Protein AF-A0A015K2T5-F1 (afdb_monomer)

Structure (mmCIF, N/CA/C/O backbone):
data_AF-A0A015K2T5-F1
#
_entry.id   AF-A0A015K2T5-F1
#
loop_
_atom_site.group_PDB
_atom_site.id
_atom_site.type_symbol
_atom_site.label_atom_id
_atom_site.label_alt_id
_atom_site.label_comp_id
_atom_site.label_asym_id
_atom_site.label_entity_id
_atom_site.label_seq_id
_atom_site.pdbx_PDB_ins_code
_atom_site.Cartn_x
_atom_site.Cartn_y
_atom_site.Cartn_z
_atom_site.occupancy
_atom_site.B_iso_or_equiv
_atom_site.auth_seq_id
_atom_site.auth_comp_id
_atom_site.auth_asym_id
_atom_site.auth_atom_id
_atom_site.pdbx_PDB_model_num
ATOM 1 N N . MET A 1 1 ? -10.989 12.339 -6.380 1.00 49.50 1 MET A N 1
ATOM 2 C CA . MET A 1 1 ? -10.550 10.927 -6.463 1.00 49.50 1 MET A CA 1
ATOM 3 C C . MET A 1 1 ? -11.646 10.130 -7.148 1.00 49.50 1 MET A C 1
ATOM 5 O O . MET A 1 1 ? -12.805 10.379 -6.852 1.00 49.50 1 MET A O 1
ATOM 9 N N . GLN A 1 2 ? -11.322 9.276 -8.120 1.00 52.53 2 GLN A N 1
ATOM 10 C CA . GLN A 1 2 ? -12.333 8.624 -8.964 1.00 52.53 2 GLN A CA 1
ATOM 11 C C . GLN A 1 2 ? -12.539 7.175 -8.498 1.00 52.53 2 GLN A C 1
ATOM 13 O O . GLN A 1 2 ? -11.666 6.332 -8.673 1.00 52.53 2 GLN A O 1
ATOM 18 N N . THR A 1 3 ? -13.672 6.909 -7.852 1.00 61.25 3 THR A N 1
ATOM 19 C CA . THR A 1 3 ? -13.958 5.730 -7.015 1.00 61.25 3 THR A CA 1
ATOM 20 C C . THR A 1 3 ? -14.665 4.600 -7.778 1.00 61.25 3 THR A C 1
ATOM 22 O O . THR A 1 3 ? -15.746 4.158 -7.400 1.00 61.25 3 THR A O 1
ATOM 25 N N . GLY A 1 4 ? -14.072 4.129 -8.880 1.00 79.31 4 GLY A N 1
ATOM 26 C CA . GLY A 1 4 ? -14.632 3.037 -9.689 1.00 79.31 4 GLY A CA 1
ATOM 27 C C . GLY A 1 4 ? -13.905 1.701 -9.476 1.00 79.31 4 GLY A C 1
ATOM 28 O O . GLY A 1 4 ? -12.675 1.704 -9.455 1.00 79.31 4 GLY A O 1
ATOM 29 N N . PRO A 1 5 ? -14.607 0.551 -9.399 1.00 77.56 5 PRO A N 1
ATOM 30 C CA . PRO A 1 5 ? -13.971 -0.767 -9.275 1.00 77.56 5 PRO A CA 1
ATOM 31 C C . PRO A 1 5 ? -13.027 -1.087 -10.444 1.00 77.56 5 PRO A C 1
ATOM 33 O O . PRO A 1 5 ? -12.021 -1.753 -10.243 1.00 77.56 5 PRO A O 1
ATOM 36 N N . LEU A 1 6 ? -13.293 -0.535 -11.635 1.00 83.12 6 LEU A N 1
ATOM 37 C CA . LEU A 1 6 ? -12.442 -0.677 -12.824 1.00 83.12 6 LEU A CA 1
ATOM 38 C C . LEU A 1 6 ? -11.083 0.031 -12.704 1.00 83.12 6 LEU A C 1
AT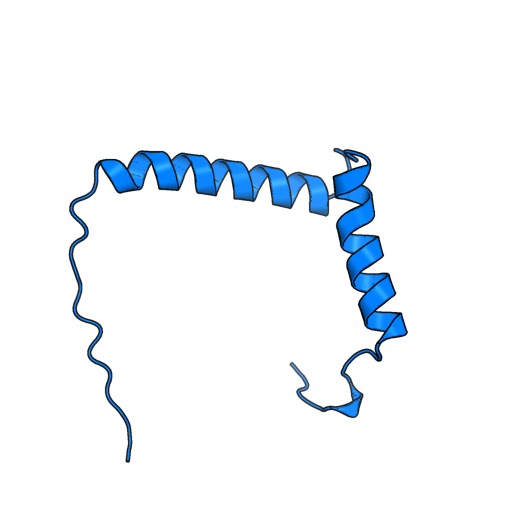OM 40 O O . LEU A 1 6 ? -10.194 -0.234 -13.501 1.00 83.12 6 LEU A O 1
ATOM 44 N N . LYS A 1 7 ? -10.925 0.956 -11.752 1.00 85.00 7 LYS A N 1
ATOM 45 C CA . LYS A 1 7 ? -9.659 1.663 -11.511 1.00 85.00 7 LYS A CA 1
ATOM 46 C C . LYS A 1 7 ? -8.831 1.032 -10.395 1.00 85.00 7 LYS A C 1
ATOM 48 O O . LYS A 1 7 ? -7.756 1.538 -10.091 1.00 85.00 7 LYS A O 1
ATOM 53 N N . ARG A 1 8 ? -9.341 -0.023 -9.749 1.00 88.12 8 ARG A N 1
ATOM 54 C CA . ARG A 1 8 ? -8.583 -0.759 -8.739 1.00 88.12 8 ARG A CA 1
ATOM 55 C C . ARG A 1 8 ? -7.519 -1.598 -9.457 1.00 88.12 8 ARG A C 1
ATOM 57 O O . ARG A 1 8 ? -7.879 -2.266 -10.426 1.00 8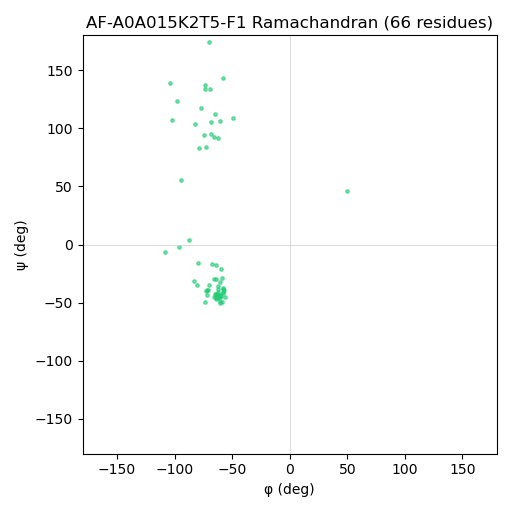8.12 8 ARG A O 1
ATOM 64 N N . PRO A 1 9 ? -6.261 -1.599 -8.986 1.00 92.56 9 PRO A N 1
ATOM 65 C CA . PRO A 1 9 ? -5.258 -2.504 -9.522 1.00 92.56 9 PRO A CA 1
ATOM 66 C C . PRO A 1 9 ? -5.722 -3.954 -9.373 1.00 92.56 9 PRO A C 1
ATOM 68 O O . PRO A 1 9 ? -6.362 -4.323 -8.379 1.00 92.56 9 PRO A O 1
ATOM 71 N N . ASN A 1 10 ? -5.405 -4.778 -10.364 1.00 93.75 10 ASN A N 1
ATOM 72 C CA . ASN A 1 10 ? -5.566 -6.219 -10.236 1.00 93.75 10 ASN A CA 1
ATOM 73 C C . ASN A 1 10 ? -4.529 -6.792 -9.248 1.00 93.75 10 ASN A C 1
ATOM 75 O O . ASN A 1 10 ? -3.649 -6.083 -8.763 1.00 93.75 10 ASN A O 1
ATOM 79 N N . ALA A 1 11 ? -4.633 -8.084 -8.935 1.00 95.81 11 ALA A N 1
ATOM 80 C CA . ALA A 1 11 ? -3.774 -8.713 -7.932 1.00 95.81 11 ALA A CA 1
ATOM 81 C C . ALA A 1 11 ? -2.272 -8.602 -8.253 1.00 95.81 11 ALA A C 1
ATOM 83 O O . ALA A 1 11 ? -1.481 -8.366 -7.344 1.00 95.81 11 ALA A O 1
ATOM 84 N N . ASN A 1 12 ? -1.887 -8.718 -9.526 1.00 97.06 12 ASN A N 1
ATOM 85 C CA . ASN A 1 12 ? -0.487 -8.630 -9.936 1.00 97.06 12 ASN A CA 1
ATOM 86 C C . ASN A 1 12 ? 0.027 -7.192 -9.836 1.00 97.06 12 ASN A C 1
ATOM 88 O O . ASN A 1 12 ? 1.110 -6.967 -9.314 1.00 97.06 12 ASN A O 1
ATOM 92 N N . GLU A 1 13 ? -0.770 -6.215 -10.277 1.00 96.62 13 GLU A N 1
ATOM 93 C CA . GLU A 1 13 ? -0.422 -4.794 -10.149 1.00 96.62 13 GLU A CA 1
ATOM 94 C C . GLU A 1 13 ? -0.289 -4.385 -8.680 1.00 96.62 13 GLU A C 1
ATOM 96 O O . GLU A 1 13 ? 0.650 -3.688 -8.310 1.00 96.62 13 GLU A O 1
ATOM 101 N N . LEU A 1 14 ? -1.204 -4.847 -7.823 1.00 96.75 14 LEU A N 1
ATOM 102 C CA . LEU A 1 14 ? -1.133 -4.597 -6.388 1.00 96.75 14 LEU A CA 1
ATOM 103 C C . LEU A 1 14 ? 0.109 -5.243 -5.768 1.00 96.75 14 LEU A C 1
ATOM 105 O O . LEU A 1 14 ? 0.763 -4.613 -4.942 1.00 96.75 14 LEU A O 1
ATOM 109 N N . PHE A 1 15 ? 0.434 -6.475 -6.163 1.00 97.38 15 PHE A N 1
ATOM 110 C CA . PHE A 1 15 ? 1.634 -7.163 -5.699 1.00 97.38 15 PHE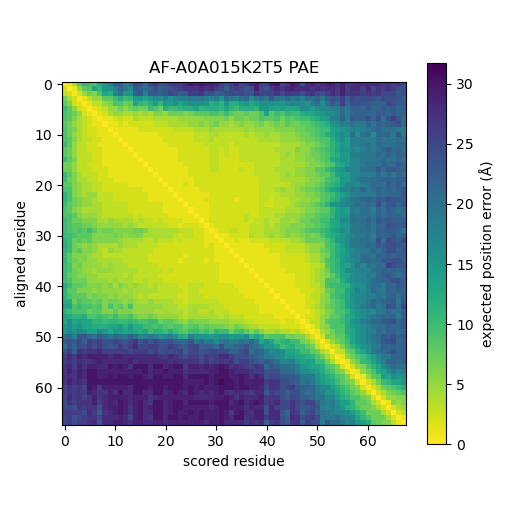 A CA 1
ATOM 111 C C . PHE A 1 15 ? 2.895 -6.368 -6.049 1.00 97.38 15 PHE A C 1
ATOM 113 O O . PHE A 1 15 ? 3.687 -6.088 -5.158 1.00 97.38 15 PHE A O 1
ATOM 120 N N . THR A 1 16 ? 3.034 -5.926 -7.302 1.00 97.75 16 THR A N 1
ATOM 121 C CA . THR A 1 16 ? 4.170 -5.099 -7.733 1.00 97.75 16 THR A CA 1
ATOM 122 C C . THR A 1 16 ? 4.252 -3.792 -6.950 1.00 97.75 16 THR A C 1
ATOM 124 O O . THR A 1 16 ? 5.319 -3.449 -6.465 1.00 97.75 16 THR A O 1
ATOM 127 N N . LEU A 1 17 ? 3.130 -3.093 -6.743 1.00 96.31 17 LEU A N 1
ATOM 128 C CA . LEU A 1 17 ? 3.124 -1.850 -5.963 1.00 96.31 17 LEU A CA 1
A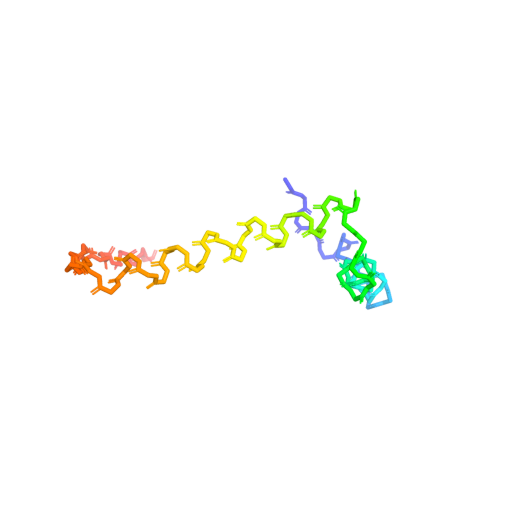TOM 129 C C . LEU A 1 17 ? 3.559 -2.057 -4.503 1.00 96.31 17 LEU A C 1
ATOM 131 O O . LEU A 1 17 ? 4.185 -1.174 -3.921 1.00 96.31 17 LEU A O 1
ATOM 135 N N . ILE A 1 18 ? 3.209 -3.196 -3.897 1.00 96.88 18 ILE A N 1
ATOM 136 C CA . ILE A 1 18 ? 3.635 -3.540 -2.533 1.00 96.88 18 ILE A CA 1
ATOM 137 C C . ILE A 1 18 ? 5.122 -3.914 -2.510 1.00 96.88 18 ILE A C 1
ATOM 139 O O . ILE A 1 18 ? 5.824 -3.506 -1.587 1.00 96.88 18 ILE A O 1
ATOM 143 N N . ASP A 1 19 ? 5.603 -4.652 -3.510 1.00 96.19 19 ASP A N 1
ATOM 144 C CA . ASP A 1 19 ? 7.015 -5.028 -3.639 1.00 96.19 19 ASP A CA 1
ATOM 145 C C . ASP A 1 19 ? 7.901 -3.789 -3.834 1.00 96.19 19 ASP A C 1
ATOM 147 O O . ASP A 1 19 ? 8.843 -3.578 -3.075 1.00 96.19 19 ASP A O 1
ATOM 151 N N . ASP A 1 20 ? 7.514 -2.882 -4.735 1.00 94.88 20 ASP A N 1
ATOM 152 C CA . ASP A 1 20 ? 8.199 -1.606 -4.978 1.00 94.88 20 ASP A CA 1
ATOM 153 C C . ASP A 1 20 ? 8.227 -0.704 -3.730 1.00 94.88 20 ASP A C 1
ATOM 155 O O . ASP A 1 20 ? 9.172 0.060 -3.521 1.00 94.88 20 ASP A O 1
ATOM 159 N N . LEU A 1 21 ? 7.189 -0.778 -2.888 1.00 94.94 21 LEU A N 1
ATOM 160 C CA . LEU A 1 21 ? 7.139 -0.074 -1.605 1.00 94.94 21 LEU A CA 1
ATOM 161 C C . LEU A 1 21 ? 8.097 -0.696 -0.579 1.00 94.94 21 LEU A C 1
ATOM 163 O O . LEU A 1 21 ? 8.715 0.022 0.208 1.00 94.94 21 LEU A O 1
ATOM 167 N N . TRP A 1 22 ? 8.203 -2.023 -0.566 1.00 95.38 22 TRP A N 1
ATOM 168 C CA . TRP A 1 22 ? 8.994 -2.774 0.404 1.00 95.38 22 TRP A CA 1
ATOM 169 C C . TRP A 1 22 ? 10.488 -2.809 0.063 1.00 95.38 22 TRP A C 1
ATOM 171 O O . TRP A 1 22 ? 11.322 -2.731 0.966 1.00 95.38 22 TRP A O 1
ATOM 181 N N . ASP A 1 23 ? 10.844 -2.862 -1.218 1.00 95.88 23 ASP A N 1
ATOM 182 C CA . ASP A 1 23 ? 12.218 -3.050 -1.688 1.00 95.88 23 ASP A CA 1
ATOM 183 C C . ASP A 1 23 ? 13.206 -1.986 -1.149 1.00 95.88 23 ASP A C 1
ATOM 185 O O . ASP A 1 23 ? 14.265 -2.351 -0.627 1.00 95.88 23 ASP A O 1
ATOM 189 N N . PRO A 1 24 ? 12.891 -0.672 -1.138 1.00 96.00 24 PRO A N 1
ATOM 190 C CA . PRO A 1 24 ? 13.778 0.327 -0.545 1.00 96.00 24 PRO A CA 1
ATOM 191 C C . PRO A 1 24 ? 13.974 0.168 0.964 1.00 96.00 24 PRO A C 1
ATOM 193 O O . PRO A 1 24 ? 15.036 0.518 1.479 1.00 96.00 24 PRO A O 1
ATOM 196 N N . ILE A 1 25 ? 12.965 -0.356 1.665 1.00 94.25 25 ILE A N 1
ATOM 197 C CA . ILE A 1 25 ? 13.015 -0.607 3.107 1.00 94.25 25 ILE A CA 1
ATOM 198 C C . ILE A 1 25 ? 13.910 -1.815 3.377 1.00 94.25 25 ILE A C 1
ATOM 200 O O . ILE A 1 25 ? 14.830 -1.725 4.185 1.00 94.25 25 ILE A O 1
ATOM 204 N N . TYR A 1 26 ? 13.691 -2.918 2.660 1.00 95.62 26 TYR A N 1
ATOM 205 C CA . TYR A 1 26 ? 14.461 -4.151 2.821 1.00 95.62 26 TYR A CA 1
ATOM 206 C C . TYR A 1 26 ? 15.963 -3.944 2.597 1.00 95.62 26 TYR A C 1
ATOM 208 O O . TYR A 1 26 ? 16.790 -4.445 3.359 1.00 95.62 26 TYR A O 1
ATOM 216 N N . TRP A 1 27 ? 16.321 -3.157 1.582 1.00 95.38 27 TRP A N 1
ATOM 217 C CA . TRP A 1 27 ? 17.715 -2.866 1.245 1.00 95.38 27 TRP A CA 1
ATOM 218 C C . TRP A 1 27 ? 18.311 -1.670 1.996 1.00 95.38 27 TRP A C 1
ATOM 220 O O . TRP A 1 27 ? 19.455 -1.307 1.726 1.00 95.38 27 TRP A O 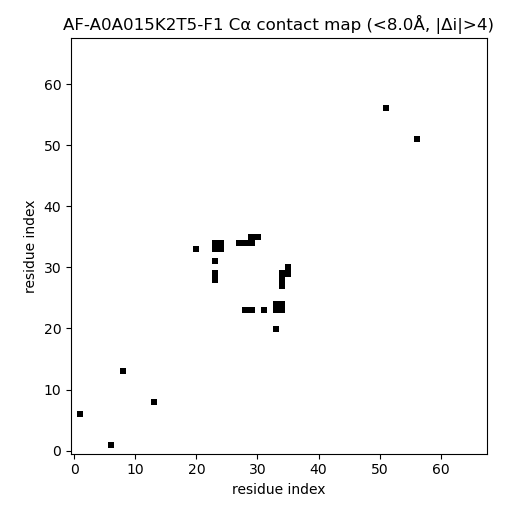1
ATOM 230 N N . ASN A 1 28 ? 17.573 -1.051 2.923 1.00 94.12 28 ASN A N 1
ATOM 231 C CA . ASN A 1 28 ? 17.980 0.166 3.630 1.00 94.12 28 ASN A CA 1
ATOM 232 C C . ASN A 1 28 ? 18.478 1.277 2.684 1.00 94.12 28 ASN A C 1
ATOM 234 O O . ASN A 1 28 ? 19.528 1.885 2.906 1.00 94.12 28 ASN A O 1
ATOM 238 N N . LYS A 1 29 ? 17.746 1.525 1.590 1.00 95.31 29 LYS A N 1
ATOM 239 C CA . LYS A 1 29 ? 18.076 2.566 0.604 1.00 95.31 29 LYS A CA 1
ATOM 240 C C . LYS A 1 29 ? 17.786 3.944 1.202 1.00 95.31 29 LYS A C 1
ATOM 242 O O . LYS A 1 29 ? 16.712 4.499 0.991 1.00 95.31 29 LYS A O 1
ATOM 247 N N . VAL A 1 30 ? 18.732 4.482 1.973 1.00 91.50 30 VAL A N 1
ATOM 248 C CA . VAL A 1 30 ? 18.603 5.757 2.712 1.00 91.50 30 VAL A CA 1
ATOM 249 C C . VAL A 1 30 ? 18.334 6.978 1.823 1.00 91.50 30 VAL A C 1
ATOM 251 O O . VAL A 1 30 ? 17.826 7.995 2.287 1.00 91.50 30 VAL A O 1
ATOM 254 N N . ASP A 1 31 ? 18.664 6.884 0.538 1.00 93.69 31 ASP A N 1
ATOM 255 C CA . ASP A 1 31 ? 18.375 7.883 -0.489 1.00 93.69 31 ASP A CA 1
ATOM 256 C C . ASP A 1 31 ? 16.926 7.815 -1.006 1.00 93.69 31 ASP A C 1
ATOM 258 O O . ASP A 1 31 ? 16.432 8.781 -1.594 1.00 93.69 31 ASP A O 1
ATOM 262 N N . SER A 1 32 ? 16.210 6.716 -0.749 1.00 94.69 32 SER A N 1
ATOM 263 C CA . SER A 1 32 ? 14.796 6.576 -1.085 1.00 94.69 32 SER A CA 1
ATOM 264 C C . SER A 1 32 ? 13.921 7.475 -0.217 1.00 94.69 32 SER A C 1
ATOM 266 O O . SER A 1 32 ? 14.000 7.486 1.013 1.00 94.69 32 SER A O 1
ATOM 268 N N . VAL A 1 33 ? 12.994 8.178 -0.869 1.00 95.75 33 VAL A N 1
ATOM 269 C CA . VAL A 1 33 ? 11.970 8.991 -0.197 1.00 95.75 33 VAL A CA 1
ATOM 270 C C . VAL A 1 33 ? 11.136 8.143 0.768 1.00 95.75 33 VAL A C 1
ATOM 272 O O . VAL A 1 33 ? 10.837 8.597 1.869 1.00 95.75 33 VAL A O 1
ATOM 275 N N . ILE A 1 34 ? 10.804 6.908 0.382 1.00 94.50 34 ILE A N 1
ATOM 276 C CA . ILE A 1 34 ? 9.991 5.985 1.188 1.00 94.50 34 ILE A CA 1
ATOM 277 C C . ILE A 1 34 ? 10.731 5.595 2.469 1.00 94.50 34 ILE A C 1
ATOM 279 O O . ILE A 1 34 ? 10.145 5.629 3.549 1.00 94.50 34 ILE A O 1
ATOM 283 N N . TYR A 1 35 ? 12.021 5.264 2.359 1.00 95.06 35 TYR A N 1
ATOM 284 C CA . TYR A 1 35 ? 12.837 4.895 3.516 1.00 95.06 35 TYR A CA 1
ATOM 285 C C . TYR A 1 35 ? 12.908 6.047 4.527 1.00 95.06 35 TYR A C 1
ATOM 287 O O . TYR A 1 35 ? 12.669 5.849 5.715 1.00 95.06 35 TYR A O 1
ATOM 295 N N . ARG A 1 36 ? 13.143 7.274 4.046 1.00 95.12 36 ARG A N 1
ATOM 296 C CA . ARG A 1 36 ? 13.156 8.469 4.902 1.00 95.12 36 ARG A CA 1
ATOM 297 C C . ARG A 1 36 ? 11.814 8.727 5.582 1.00 95.12 36 ARG A C 1
ATOM 299 O O . ARG A 1 36 ? 11.782 9.010 6.772 1.00 95.12 36 ARG A O 1
ATOM 306 N N . GLN A 1 37 ? 10.704 8.610 4.854 1.00 95.56 37 GLN A N 1
ATOM 307 C CA . GLN A 1 37 ? 9.367 8.787 5.433 1.00 95.56 37 GLN A CA 1
ATOM 308 C C . GLN A 1 37 ? 9.060 7.747 6.515 1.00 95.56 37 GLN A C 1
ATOM 310 O O . GLN A 1 37 ? 8.438 8.081 7.525 1.00 95.56 37 GLN A O 1
ATOM 315 N N . LEU A 1 38 ? 9.493 6.498 6.314 1.00 93.88 38 LEU A N 1
ATOM 316 C CA . LEU A 1 38 ? 9.372 5.441 7.313 1.00 93.88 38 LEU A CA 1
ATOM 317 C C . LEU A 1 38 ? 10.134 5.807 8.592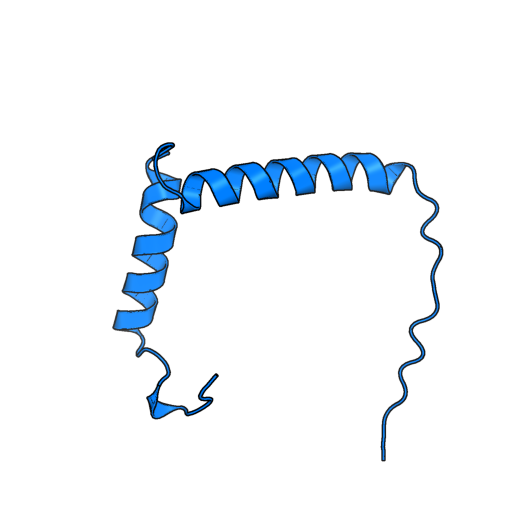 1.00 93.88 38 LEU A C 1
ATOM 319 O O . LEU A 1 38 ? 9.550 5.753 9.672 1.00 93.88 38 LEU A O 1
ATOM 323 N N . GLU A 1 39 ? 11.397 6.214 8.468 1.00 94.62 39 GLU A N 1
ATOM 324 C CA . GLU A 1 39 ? 12.238 6.620 9.601 1.00 94.62 39 GLU A CA 1
ATOM 325 C C . GLU A 1 39 ? 11.648 7.828 10.347 1.00 94.62 39 GLU A C 1
ATOM 327 O O . GLU A 1 39 ? 11.464 7.779 11.562 1.00 94.62 39 GLU A O 1
ATOM 332 N N . GLU A 1 40 ? 11.250 8.879 9.622 1.00 95.69 40 GLU A N 1
ATOM 333 C CA . GLU A 1 40 ? 10.612 10.072 10.195 1.00 95.69 40 GLU A CA 1
ATOM 334 C C . GLU A 1 40 ? 9.324 9.710 10.968 1.00 95.69 40 GLU A C 1
ATOM 336 O O . GLU A 1 40 ? 9.072 10.225 12.062 1.00 95.69 40 GLU A O 1
ATOM 341 N N . THR A 1 41 ? 8.514 8.793 10.429 1.00 94.38 41 THR A N 1
ATOM 342 C CA . THR A 1 41 ? 7.262 8.339 11.061 1.00 94.38 41 THR A CA 1
ATOM 343 C C . THR A 1 41 ? 7.517 7.473 12.296 1.00 94.38 41 THR A C 1
ATOM 345 O O . THR A 1 41 ? 6.806 7.601 13.300 1.00 94.38 41 THR A O 1
ATOM 348 N N . ASP A 1 42 ? 8.524 6.602 12.253 1.00 93.88 42 ASP A N 1
ATOM 349 C CA . ASP A 1 42 ? 8.932 5.770 13.387 1.00 93.88 42 ASP A CA 1
ATOM 350 C C . ASP A 1 42 ? 9.464 6.635 14.540 1.00 93.88 42 ASP A C 1
ATOM 352 O O . ASP A 1 42 ? 9.053 6.473 15.691 1.00 93.88 42 ASP A O 1
ATOM 356 N N . ASP A 1 43 ? 10.270 7.652 14.233 1.00 94.75 43 ASP A N 1
ATOM 357 C CA . ASP A 1 43 ? 10.756 8.632 15.204 1.00 94.75 43 ASP A CA 1
ATOM 358 C C . ASP A 1 43 ? 9.621 9.412 15.876 1.00 94.75 43 ASP A C 1
ATOM 360 O O . ASP A 1 43 ? 9.626 9.602 17.098 1.00 94.75 43 ASP A O 1
ATOM 364 N N . ILE A 1 44 ? 8.624 9.858 15.106 1.00 93.62 44 ILE A N 1
ATOM 365 C CA . ILE A 1 44 ? 7.424 10.504 15.656 1.00 93.62 44 ILE A CA 1
ATOM 366 C C . ILE A 1 44 ? 6.669 9.528 16.560 1.00 93.62 44 ILE A C 1
ATOM 368 O O . ILE A 1 44 ? 6.296 9.894 17.675 1.00 93.62 44 ILE A O 1
ATOM 372 N N . SER A 1 45 ? 6.483 8.281 16.127 1.00 92.31 45 SER A N 1
ATOM 373 C CA . SER A 1 45 ? 5.768 7.251 16.890 1.00 92.31 45 SER A CA 1
ATOM 374 C C . SER A 1 45 ? 6.467 6.924 18.210 1.00 92.31 45 SER A C 1
ATOM 376 O O . SER A 1 45 ? 5.810 6.818 19.248 1.00 92.31 45 SER A O 1
ATOM 378 N N . LYS A 1 46 ? 7.801 6.845 18.215 1.00 91.88 46 LYS A N 1
ATOM 379 C CA . LYS A 1 46 ? 8.621 6.667 19.424 1.00 91.88 46 LYS A CA 1
ATOM 380 C C . LYS A 1 46 ? 8.501 7.858 20.375 1.00 91.88 46 LYS A C 1
ATOM 382 O O . LYS A 1 46 ? 8.311 7.669 21.581 1.00 91.88 46 LYS A O 1
ATOM 387 N N . LYS A 1 47 ? 8.558 9.088 19.849 1.00 89.69 47 LYS A N 1
ATOM 388 C CA . LYS A 1 47 ? 8.380 10.325 20.634 1.00 89.69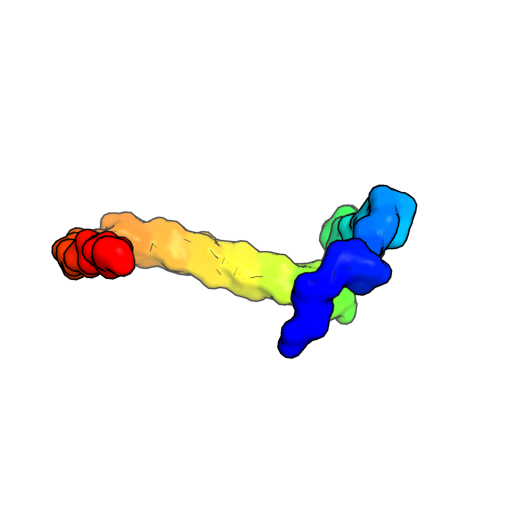 47 LYS A CA 1
ATOM 389 C C . LYS A 1 47 ? 6.981 10.407 21.244 1.00 89.69 47 LYS A C 1
ATOM 391 O O . LYS A 1 47 ? 6.855 10.674 22.437 1.00 89.69 47 LYS A O 1
ATOM 396 N N . LEU A 1 48 ? 5.940 10.119 20.461 1.00 85.50 48 LEU A N 1
ATOM 397 C CA . LEU A 1 48 ? 4.553 10.075 20.931 1.00 85.50 48 LEU A CA 1
ATOM 398 C C . LEU A 1 48 ? 4.354 8.991 21.987 1.00 85.50 48 LEU A C 1
ATOM 400 O O . LEU A 1 48 ? 3.782 9.274 23.033 1.00 85.50 48 LEU A O 1
ATOM 404 N N . SER A 1 49 ? 4.882 7.786 21.765 1.00 81.25 49 SER A N 1
ATOM 405 C CA . SER A 1 49 ? 4.815 6.694 22.745 1.00 81.25 49 SER A CA 1
ATOM 406 C C . SER A 1 49 ? 5.462 7.089 24.072 1.00 81.25 49 SER A C 1
ATOM 408 O O . SER A 1 49 ? 4.928 6.785 25.131 1.00 81.25 49 SER A O 1
ATOM 410 N N . SER A 1 50 ? 6.564 7.840 24.024 1.00 74.69 50 SER A N 1
ATOM 411 C CA . SER A 1 50 ? 7.226 8.373 25.221 1.00 74.69 50 SER A CA 1
ATOM 412 C C . SER A 1 50 ? 6.414 9.484 25.906 1.00 74.69 50 SER A C 1
ATOM 414 O O . SER A 1 50 ? 6.408 9.578 27.130 1.00 74.69 50 SER A O 1
ATOM 416 N N . SER A 1 51 ? 5.704 10.315 25.136 1.00 67.88 51 SER A N 1
ATOM 417 C CA . SER A 1 51 ? 4.926 11.458 25.642 1.00 67.88 51 SER A CA 1
ATOM 418 C C . SER A 1 51 ? 3.530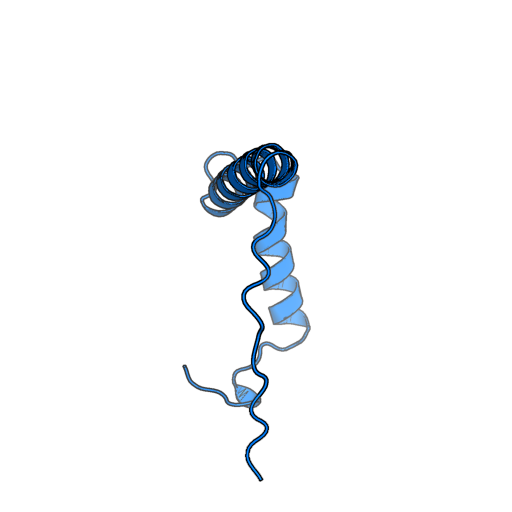 11.084 26.161 1.00 67.88 51 SER A C 1
ATOM 420 O O . SER A 1 51 ? 3.039 11.721 27.095 1.00 67.88 51 SER A O 1
ATOM 422 N N . ILE A 1 52 ? 2.886 10.060 25.590 1.00 60.03 52 ILE A N 1
ATOM 423 C CA . ILE A 1 52 ? 1.557 9.569 26.001 1.00 60.03 52 ILE A CA 1
ATOM 424 C C . ILE A 1 52 ? 1.600 8.978 27.415 1.00 60.03 52 ILE A C 1
ATOM 426 O O . ILE A 1 52 ? 0.634 9.114 28.158 1.00 60.03 52 ILE A O 1
ATOM 430 N N . VAL A 1 53 ? 2.737 8.419 27.840 1.00 56.44 53 VAL A N 1
ATOM 431 C CA . VAL A 1 53 ? 2.927 7.901 29.209 1.00 56.44 53 VAL A CA 1
ATOM 432 C C . VAL A 1 53 ? 2.839 9.012 30.276 1.00 56.44 53 VAL A C 1
ATOM 434 O O . VAL A 1 53 ? 2.600 8.714 31.443 1.00 56.44 53 VAL A O 1
ATOM 437 N N . GLN A 1 54 ? 2.973 10.293 29.902 1.00 56.44 54 GLN A N 1
ATOM 438 C CA . GLN A 1 54 ? 2.905 11.436 30.829 1.00 56.44 54 GLN A CA 1
ATOM 439 C C . GLN A 1 54 ? 1.634 12.292 30.718 1.00 56.44 54 GLN A C 1
ATOM 441 O O . GLN A 1 54 ? 1.445 13.187 31.541 1.00 56.44 54 GLN A O 1
ATOM 446 N N . SER A 1 55 ? 0.755 12.049 29.742 1.00 54.03 55 SER A N 1
ATOM 447 C CA . SER A 1 55 ? -0.461 12.856 29.577 1.00 54.03 55 SER A CA 1
ATOM 448 C C . SER A 1 55 ? -1.664 12.161 30.218 1.00 54.03 55 SER A C 1
ATOM 450 O O . SER A 1 55 ? -1.978 11.036 29.826 1.00 54.03 55 SER A O 1
ATOM 452 N N . PRO A 1 56 ? -2.390 12.797 31.160 1.00 57.59 56 PRO A N 1
ATOM 453 C CA . PRO A 1 56 ? -3.710 12.313 31.523 1.00 57.59 56 PRO A CA 1
ATOM 454 C C . PRO A 1 56 ? -4.579 12.480 30.278 1.00 57.59 56 PRO A C 1
ATOM 456 O O . PRO A 1 56 ? -4.809 13.596 29.814 1.00 57.59 56 PRO A O 1
ATOM 459 N N . LEU A 1 57 ? -4.985 11.360 29.687 1.00 58.53 57 LEU A N 1
ATOM 460 C CA . LEU A 1 57 ? -5.827 11.320 28.500 1.00 58.53 57 LEU A CA 1
ATOM 461 C C . LEU A 1 57 ? -7.176 11.974 28.853 1.00 58.53 57 LEU A C 1
ATOM 463 O O . LEU A 1 57 ? -8.068 11.315 29.389 1.00 58.53 57 LEU A O 1
ATOM 467 N N . SER A 1 58 ? -7.311 13.285 28.622 1.00 56.34 58 SER A N 1
ATOM 468 C CA . SER A 1 58 ? -8.605 13.963 28.711 1.00 56.34 58 SER A CA 1
ATOM 469 C C . SER A 1 58 ? -9.504 13.304 27.679 1.00 56.34 58 SER A C 1
ATOM 471 O O . SER A 1 58 ? -9.289 13.414 26.474 1.00 56.34 58 SER A O 1
ATOM 473 N N . SER A 1 59 ? -10.437 12.503 28.179 1.00 59.25 59 SER A N 1
ATOM 474 C CA . SER A 1 59 ? -11.364 11.730 27.372 1.00 59.25 59 SER A CA 1
ATOM 475 C C . SER A 1 59 ? -12.455 12.680 26.901 1.00 59.25 59 SER A C 1
ATOM 477 O O . SER A 1 59 ? -13.504 12.791 27.532 1.00 59.25 59 SER A O 1
ATOM 479 N N . ASP A 1 60 ? -12.191 13.411 25.822 1.00 61.56 60 ASP A N 1
ATOM 480 C CA . ASP A 1 60 ? -13.226 14.205 25.175 1.00 61.56 60 ASP A CA 1
ATOM 481 C C . ASP A 1 60 ? -14.220 13.226 24.540 1.00 61.56 60 ASP A C 1
ATOM 483 O O . ASP A 1 60 ? -13.930 12.532 23.565 1.00 61.56 60 ASP A O 1
ATOM 487 N N . ASN A 1 61 ? -15.379 13.102 25.190 1.00 62.69 61 ASN A N 1
ATOM 488 C CA . ASN A 1 61 ? -16.466 12.199 24.835 1.00 62.69 61 ASN A CA 1
ATOM 489 C C . ASN A 1 61 ? -16.818 12.315 23.342 1.00 62.69 61 ASN A C 1
ATOM 491 O O . ASN A 1 61 ? -17.435 13.293 22.916 1.00 62.69 61 ASN A O 1
ATOM 495 N N . LEU A 1 62 ? -16.479 11.290 22.553 1.00 60.41 62 LEU A N 1
ATOM 496 C CA . LEU A 1 62 ? -16.961 11.128 21.183 1.00 60.41 62 LEU A CA 1
ATOM 497 C C . LEU A 1 62 ? -18.476 10.891 21.223 1.00 60.41 62 LEU 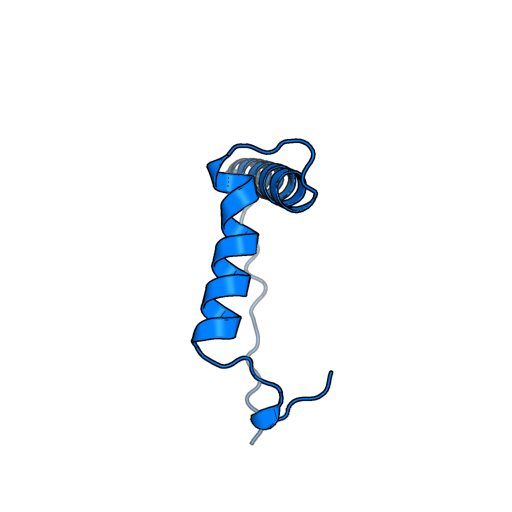A C 1
ATOM 499 O O . LEU A 1 62 ? -18.945 9.762 21.367 1.00 60.41 62 LEU A O 1
ATOM 503 N N . LEU A 1 63 ? -19.254 11.968 21.120 1.00 66.31 63 LEU A N 1
ATOM 504 C CA . LEU A 1 63 ? -20.698 11.894 20.923 1.00 66.31 63 LEU A CA 1
ATOM 505 C C . LEU A 1 63 ? -20.965 11.332 19.522 1.00 66.31 63 LEU A C 1
ATOM 507 O O . LEU A 1 63 ? -20.951 12.053 18.526 1.00 66.31 63 LEU A O 1
ATOM 511 N N . TYR A 1 64 ? -21.179 10.020 19.447 1.00 56.28 64 TYR A N 1
ATOM 512 C CA . TYR A 1 64 ? -21.561 9.332 18.219 1.00 56.28 64 TYR A CA 1
ATOM 513 C C . TYR A 1 64 ? -23.033 9.645 17.918 1.00 56.28 64 TYR A C 1
ATOM 515 O O . TYR A 1 64 ? -23.942 9.009 18.447 1.00 56.28 64 TYR A O 1
ATOM 523 N N . ALA A 1 65 ? -23.284 10.664 17.098 1.00 74.56 65 ALA A N 1
ATOM 524 C CA . ALA A 1 65 ? -24.616 10.916 16.566 1.00 74.56 65 ALA A CA 1
ATOM 525 C C . ALA A 1 65 ? -24.845 10.000 15.354 1.00 74.56 65 ALA A C 1
ATOM 527 O O . ALA A 1 65 ? -24.318 10.241 14.270 1.00 74.56 65 ALA A O 1
ATOM 528 N N . THR A 1 66 ? -25.617 8.928 15.529 1.00 70.62 66 THR A N 1
ATOM 529 C CA . THR A 1 66 ? -26.145 8.151 14.400 1.00 70.62 66 THR A CA 1
ATOM 530 C C . THR A 1 66 ? -27.318 8.910 13.781 1.00 70.62 66 THR A C 1
ATOM 532 O O . THR A 1 66 ? -28.323 9.139 14.456 1.00 70.62 66 THR A O 1
ATOM 535 N N . HIS A 1 67 ? -27.189 9.305 12.513 1.00 58.53 67 HIS A N 1
ATOM 536 C CA . HIS A 1 67 ? -28.301 9.851 11.732 1.00 58.53 67 HIS A CA 1
ATOM 537 C C . HIS A 1 67 ? -29.289 8.730 11.338 1.00 58.53 67 HIS A C 1
ATOM 539 O O . HIS A 1 67 ? -28.820 7.646 10.981 1.00 58.53 67 HIS A O 1
ATOM 545 N N . PRO A 1 68 ? -30.615 8.969 11.430 1.00 69.75 68 PRO A N 1
ATOM 546 C CA . PRO A 1 68 ? -31.653 8.025 11.007 1.00 69.75 68 PRO A CA 1
ATOM 547 C C . PRO A 1 68 ? -31.712 7.825 9.488 1.00 69.75 68 PRO A C 1
ATOM 549 O O . PRO A 1 68 ? -31.296 8.746 8.745 1.00 69.75 68 PRO A O 1
#

Mean predicted aligned error: 11.97 Å

Solvent-accessible surface area (backbone atoms only — not comparable to full-atom values): 4366 Å² total; per-residue (Å²): 135,85,92,48,80,88,73,53,71,53,74,67,56,46,48,50,58,50,47,66,62,43,50,38,54,77,69,63,34,72,87,36,69,66,36,46,52,51,52,58,50,49,53,49,49,53,51,47,60,63,50,55,79,74,49,82,76,79,78,76,78,82,79,80,79,80,80,134

Foldseek 3Di:
DDDDPVPDDDPVRVVVVVCVLCVCVVVVVVVDPSSVVVVVVVVVVVVVVVCVVPDPPPCPDPPDDDDD

pLDDT: mean 82.71, std 15.88, range [49.5, 97.75]

Secondary structure (DSSP, 8-state):
----GGGS--HHHHHHHHHHHHHHHHTT-TTSHHHHHHHHHHHHHHHHHHHHTTS-------------

Radius of gyration: 19.43 Å; Cα contacts (8 Å, |Δi|>4): 16; chains: 1; bounding box: 50×23×44 Å

Organism: Rhizophagus irregularis (strain DAOM 197198w) (NCBI:txid1432141)

Sequence (68 aa):
MQTGPLKRPNANELFTLIDDLWDPIYWNKVDSVIYRQLEETDDISKKLSSSIVQSPLSSDNLLYATHP